Protein AF-A0A673MJF7-F1 (afdb_monomer_lite)

Foldseek 3Di:
DDDPPAQAEAEAEQLVDPVNVVVVCCVPPVVPPDPSYDYHYDYCVRDPPVDPPPDD

Secondary structure (DSSP, 8-state):
-----PPEEEEEETTTSHHHHHHHHHHHHSS-PPTTEEEEEE-TTT--TT------

Sequence (56 aa):
MNGSVGPMRVLVTGGSGLVGRAIERVVKEEGGGREGEEWIFLSSKDANLSTLSILW

Radius 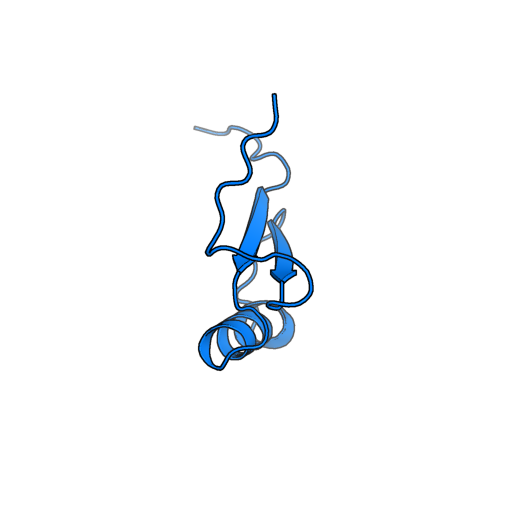of gyration: 14.34 Å; chains: 1; bounding box: 36×15×42 Å

Organism: NCBI:txid307959

Structure (mmCIF, N/CA/C/O backbone):
data_AF-A0A673MJF7-F1
#
_entry.id   AF-A0A673MJF7-F1
#
loop_
_atom_site.group_PDB
_atom_site.id
_atom_site.type_symbol
_atom_site.label_atom_id
_atom_site.label_alt_id
_atom_site.label_comp_id
_atom_site.label_asym_id
_atom_site.label_entity_id
_atom_site.label_seq_id
_atom_site.pdbx_PDB_ins_code
_atom_site.Cartn_x
_atom_site.Cartn_y
_atom_site.Cartn_z
_atom_site.occupancy
_atom_site.B_iso_or_equiv
_atom_site.auth_seq_id
_atom_site.auth_comp_id
_atom_site.auth_asym_id
_atom_site.auth_atom_id
_atom_site.pdbx_PDB_model_num
ATOM 1 N N . MET A 1 1 ? -28.705 9.931 6.475 1.00 43.41 1 MET A N 1
ATOM 2 C CA . MET A 1 1 ? -28.405 9.351 5.148 1.00 43.41 1 MET A CA 1
ATOM 3 C C . MET A 1 1 ? -27.850 7.958 5.391 1.00 43.41 1 MET A C 1
ATOM 5 O O . MET A 1 1 ? -26.698 7.846 5.773 1.00 43.41 1 MET A O 1
ATOM 9 N N . ASN A 1 2 ? -28.696 6.931 5.316 1.00 56.06 2 ASN A N 1
ATOM 10 C CA . ASN A 1 2 ? -28.322 5.541 5.589 1.00 56.06 2 ASN A CA 1
ATOM 11 C C . ASN A 1 2 ? -28.366 4.776 4.259 1.00 56.06 2 ASN A C 1
ATOM 13 O O . ASN A 1 2 ? -29.338 4.092 3.960 1.00 56.06 2 ASN A O 1
ATOM 17 N N . GLY A 1 3 ? -27.382 5.027 3.396 1.00 56.56 3 GLY A N 1
ATOM 18 C CA . GLY A 1 3 ? -27.139 4.170 2.243 1.00 56.56 3 GLY A CA 1
ATOM 19 C C . GLY A 1 3 ? -26.198 3.078 2.714 1.00 56.56 3 GLY A C 1
ATOM 20 O O . GLY A 1 3 ? -25.116 3.406 3.194 1.00 56.56 3 GLY A O 1
ATOM 21 N N . SER A 1 4 ? -26.605 1.812 2.630 1.00 60.88 4 SER A N 1
ATOM 22 C CA . SER A 1 4 ? -25.692 0.688 2.830 1.00 60.88 4 SER A CA 1
ATOM 23 C C . SER A 1 4 ? -24.517 0.884 1.877 1.00 60.88 4 SER A C 1
ATOM 25 O O . SER A 1 4 ? -24.690 0.777 0.660 1.00 60.88 4 SER A O 1
ATOM 27 N N . VAL A 1 5 ? -23.356 1.261 2.409 1.00 62.50 5 VAL A N 1
ATOM 28 C CA . VAL A 1 5 ? -22.142 1.392 1.611 1.00 62.50 5 VAL A CA 1
ATOM 29 C C . VAL A 1 5 ? -21.840 -0.025 1.143 1.00 62.50 5 VAL A C 1
ATOM 31 O O . VAL A 1 5 ? -21.493 -0.886 1.947 1.00 62.50 5 VAL A O 1
ATOM 34 N N . GLY A 1 6 ? -22.103 -0.305 -0.137 1.00 70.62 6 GLY A N 1
ATOM 35 C CA . GLY A 1 6 ? -21.678 -1.560 -0.749 1.00 70.62 6 GLY A CA 1
ATOM 36 C C . GLY A 1 6 ? -20.169 -1.742 -0.547 1.00 70.62 6 GLY A C 1
ATOM 37 O O . GLY A 1 6 ? -19.481 -0.760 -0.266 1.00 70.62 6 GLY A O 1
ATOM 38 N N . PRO A 1 7 ? -19.644 -2.970 -0.676 1.00 80.62 7 PRO A N 1
ATOM 39 C CA . PRO A 1 7 ? -18.246 -3.256 -0.365 1.00 80.62 7 PRO A CA 1
ATOM 40 C C . PRO A 1 7 ? -17.310 -2.249 -1.051 1.00 80.62 7 PRO A C 1
ATOM 42 O O . PRO A 1 7 ? -17.325 -2.104 -2.278 1.00 80.62 7 PRO A O 1
ATOM 45 N N . MET A 1 8 ? -16.538 -1.516 -0.246 1.00 91.25 8 MET A N 1
ATOM 46 C CA . MET A 1 8 ? -15.647 -0.457 -0.707 1.00 91.25 8 MET A CA 1
ATOM 47 C C . MET A 1 8 ? -14.295 -1.065 -1.056 1.00 91.25 8 MET A C 1
ATOM 49 O O . MET A 1 8 ? -13.592 -1.577 -0.192 1.00 91.25 8 MET A O 1
ATOM 53 N N . ARG A 1 9 ? -13.912 -0.993 -2.331 1.00 95.06 9 ARG A N 1
ATOM 54 C CA . ARG A 1 9 ? -12.606 -1.478 -2.787 1.00 95.06 9 ARG A CA 1
ATOM 55 C C . ARG A 1 9 ? -11.590 -0.350 -2.794 1.00 95.06 9 ARG A C 1
ATOM 57 O O . ARG A 1 9 ? -11.808 0.671 -3.445 1.00 95.06 9 ARG A O 1
ATOM 64 N N . VAL A 1 10 ? -10.472 -0.560 -2.110 1.00 95.94 10 VAL A N 1
ATOM 65 C CA . VAL A 1 10 ? -9.359 0.387 -2.029 1.00 95.94 10 VAL A CA 1
ATOM 66 C C . VAL A 1 10 ? -8.149 -0.216 -2.730 1.00 95.94 10 VAL A C 1
ATOM 68 O O . VAL A 1 10 ? -7.595 -1.221 -2.288 1.00 95.94 10 VAL A O 1
ATOM 71 N N . LEU A 1 11 ? -7.736 0.401 -3.838 1.00 96.81 11 LEU A N 1
ATOM 72 C CA . LEU A 1 11 ? -6.557 -0.004 -4.598 1.00 96.81 11 LEU A CA 1
ATOM 73 C C . LEU A 1 11 ? -5.364 0.877 -4.225 1.00 96.81 11 LEU A C 1
ATOM 75 O O . LEU A 1 11 ? -5.380 2.086 -4.453 1.00 96.81 11 LEU A O 1
ATOM 79 N N . VAL A 1 12 ? -4.308 0.265 -3.700 1.00 97.56 12 VAL A N 1
ATOM 80 C CA . VAL A 1 12 ? -3.053 0.937 -3.366 1.00 97.56 12 VAL A CA 1
ATOM 81 C C . VAL A 1 12 ? -2.013 0.599 -4.425 1.00 97.56 12 VAL A C 1
ATOM 83 O O . VAL A 1 12 ? -1.427 -0.485 -4.443 1.00 97.56 12 VAL A O 1
ATOM 86 N N . THR A 1 13 ? -1.754 1.552 -5.312 1.00 95.81 13 THR A N 1
ATOM 87 C CA . THR A 1 13 ? -0.647 1.475 -6.265 1.00 95.81 13 THR A CA 1
ATOM 88 C C . THR A 1 13 ? 0.680 1.815 -5.597 1.00 95.81 13 THR A C 1
ATOM 90 O O . THR A 1 13 ? 0.747 2.754 -4.806 1.00 95.81 13 THR A O 1
ATOM 93 N N . GLY A 1 14 ? 1.751 1.085 -5.921 1.00 95.75 14 GLY A N 1
ATOM 94 C CA . GLY A 1 14 ? 3.021 1.228 -5.200 1.00 95.75 14 GLY A CA 1
ATOM 95 C C . GLY A 1 14 ? 2.967 0.626 -3.790 1.00 95.75 14 GLY A C 1
ATOM 96 O O . GLY A 1 14 ? 3.740 1.018 -2.917 1.00 95.75 14 GLY A O 1
ATOM 97 N N . GLY A 1 15 ? 2.076 -0.345 -3.570 1.00 97.38 15 GLY A N 1
ATOM 98 C CA . GLY A 1 15 ? 1.865 -1.062 -2.314 1.00 97.38 15 GLY A CA 1
ATOM 99 C C . GLY A 1 15 ? 3.121 -1.737 -1.756 1.00 97.38 15 GLY A C 1
ATOM 100 O O . GLY A 1 15 ? 3.248 -1.904 -0.549 1.00 97.38 15 GLY A O 1
ATOM 101 N N . SER A 1 16 ? 4.098 -2.061 -2.606 1.00 97.25 16 SER A N 1
ATOM 102 C CA . SER A 1 16 ? 5.392 -2.603 -2.175 1.00 97.25 16 SER A CA 1
ATOM 103 C C . SER A 1 16 ? 6.399 -1.547 -1.695 1.00 97.25 16 SER A C 1
ATOM 105 O O . SER A 1 16 ? 7.446 -1.919 -1.169 1.00 97.25 16 SER A O 1
ATOM 107 N N . GLY A 1 17 ? 6.134 -0.256 -1.917 1.00 96.81 17 GLY A N 1
ATOM 108 C CA . GLY A 1 17 ? 6.992 0.849 -1.486 1.00 96.81 17 GLY A CA 1
ATOM 109 C C . GLY A 1 17 ? 6.825 1.187 -0.002 1.00 96.81 17 GLY A C 1
ATOM 110 O O . GLY A 1 17 ? 5.941 0.662 0.670 1.00 96.81 17 GLY A O 1
ATOM 111 N N . LEU A 1 18 ? 7.658 2.104 0.502 1.00 98.38 18 LEU A N 1
ATOM 112 C CA . LEU A 1 18 ? 7.687 2.491 1.921 1.00 98.38 18 LEU A CA 1
ATOM 113 C C . LEU A 1 18 ? 6.295 2.853 2.465 1.00 98.38 18 LEU A C 1
ATOM 115 O O . LEU A 1 18 ? 5.856 2.310 3.474 1.00 98.38 18 LEU A O 1
ATOM 119 N N . VAL A 1 19 ? 5.590 3.745 1.766 1.00 98.19 19 VAL A N 1
ATOM 120 C CA . VAL A 1 19 ? 4.261 4.215 2.180 1.00 98.19 19 VAL A CA 1
ATOM 121 C C . VAL A 1 19 ? 3.211 3.115 2.024 1.00 98.19 19 VAL A C 1
ATOM 123 O O . VAL A 1 19 ? 2.390 2.929 2.914 1.00 98.19 19 VAL A O 1
ATOM 126 N N . GLY A 1 20 ? 3.271 2.340 0.937 1.00 98.12 20 GLY A N 1
ATOM 127 C CA . GLY A 1 20 ? 2.358 1.221 0.703 1.00 98.12 20 GLY A CA 1
ATOM 128 C C . GLY A 1 20 ? 2.400 0.181 1.824 1.00 98.12 20 GLY A C 1
ATOM 129 O O . GLY A 1 20 ? 1.353 -0.219 2.330 1.00 98.12 20 GLY A O 1
ATOM 130 N N . ARG A 1 21 ? 3.604 -0.173 2.289 1.00 98.38 21 ARG A N 1
ATOM 131 C CA . ARG A 1 21 ? 3.801 -1.089 3.422 1.00 98.38 21 ARG A CA 1
ATOM 132 C C . ARG A 1 21 ? 3.350 -0.504 4.757 1.00 98.38 21 ARG A C 1
ATOM 134 O O . ARG A 1 21 ? 2.815 -1.240 5.578 1.00 98.38 21 ARG A O 1
ATOM 141 N N . ALA A 1 22 ? 3.535 0.798 4.973 1.00 98.50 22 ALA A N 1
ATOM 142 C CA . ALA A 1 22 ? 3.030 1.461 6.175 1.00 98.50 22 ALA A CA 1
ATOM 143 C C . ALA A 1 22 ? 1.492 1.434 6.226 1.00 98.50 22 ALA A C 1
ATOM 145 O O . ALA A 1 22 ? 0.923 1.092 7.258 1.00 98.50 22 ALA A O 1
ATOM 146 N N . ILE A 1 23 ? 0.824 1.711 5.101 1.00 98.25 23 ILE A N 1
ATOM 147 C CA . ILE A 1 23 ? -0.639 1.610 4.991 1.00 98.25 23 ILE A CA 1
ATOM 148 C C . ILE A 1 23 ? -1.095 0.167 5.234 1.00 98.25 23 ILE A C 1
ATOM 150 O O . ILE A 1 23 ? -2.029 -0.054 5.999 1.00 98.25 23 ILE A O 1
ATOM 154 N N . GLU A 1 24 ? -0.422 -0.815 4.625 1.00 98.12 24 GLU A N 1
ATOM 155 C CA . GLU A 1 24 ? -0.744 -2.234 4.812 1.00 98.12 24 GLU A CA 1
ATOM 156 C C . GLU A 1 24 ? -0.680 -2.647 6.287 1.00 98.12 24 GLU A C 1
ATOM 158 O O . GLU A 1 24 ? -1.616 -3.283 6.774 1.00 98.12 24 GLU A O 1
ATOM 163 N N . ARG A 1 25 ? 0.375 -2.238 7.005 1.00 98.31 25 ARG A N 1
ATOM 164 C CA . ARG A 1 25 ? 0.506 -2.474 8.449 1.00 98.31 25 ARG A CA 1
ATOM 165 C C . ARG A 1 25 ? -0.644 -1.841 9.225 1.00 98.31 25 ARG A C 1
ATOM 167 O O . ARG A 1 25 ? -1.303 -2.535 9.990 1.00 98.31 25 ARG A O 1
ATOM 174 N N . VAL A 1 26 ? -0.919 -0.555 9.016 1.00 98.12 26 VAL A N 1
ATOM 175 C CA . VAL A 1 26 ? -1.961 0.151 9.779 1.00 98.12 26 VAL A CA 1
ATOM 176 C C . VAL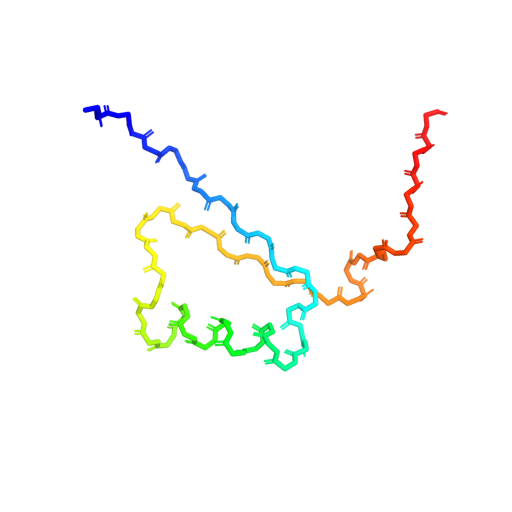 A 1 26 ? -3.334 -0.498 9.570 1.00 98.12 26 VAL A C 1
ATOM 178 O O . VAL A 1 26 ? -4.082 -0.711 10.523 1.00 98.12 26 VAL A O 1
ATOM 181 N N . VAL A 1 27 ? -3.659 -0.865 8.329 1.00 97.44 27 VAL A N 1
ATOM 182 C CA . VAL A 1 27 ? -4.955 -1.466 7.987 1.00 97.44 27 VAL A CA 1
ATOM 183 C C . VAL A 1 27 ? -5.086 -2.891 8.530 1.00 97.44 27 VAL A C 1
ATOM 185 O O . VAL A 1 27 ? -6.145 -3.231 9.055 1.00 97.44 27 VAL A O 1
ATOM 188 N N . LYS A 1 28 ? -4.043 -3.726 8.413 1.00 95.06 28 LYS A N 1
ATOM 189 C CA . LYS A 1 28 ? -4.108 -5.154 8.779 1.00 95.06 28 LYS A CA 1
ATOM 190 C C . LYS A 1 28 ? -3.779 -5.442 10.243 1.00 95.06 28 LYS A C 1
ATOM 192 O O . LYS A 1 28 ? -4.323 -6.391 10.798 1.00 95.06 28 LYS A O 1
ATOM 197 N N . GLU A 1 29 ? -2.878 -4.672 10.845 1.00 95.81 29 GLU A N 1
ATOM 198 C CA . GLU A 1 29 ? -2.295 -4.964 12.162 1.00 95.81 29 GLU A CA 1
ATOM 199 C C . GLU A 1 29 ? -2.754 -3.969 13.239 1.00 95.81 29 GLU A C 1
ATOM 201 O O . GLU A 1 29 ? -2.894 -4.356 14.396 1.00 95.81 29 GLU A O 1
ATOM 206 N N . GLU A 1 30 ? -3.032 -2.709 12.881 1.00 96.06 30 GLU A N 1
ATOM 207 C CA . GLU A 1 30 ? -3.326 -1.636 13.854 1.00 96.06 30 GLU A CA 1
ATOM 208 C C . GLU A 1 30 ? -4.811 -1.224 13.898 1.00 96.06 30 GLU A C 1
ATOM 210 O O . GLU A 1 30 ? -5.182 -0.299 14.618 1.00 96.06 30 GLU A O 1
ATOM 215 N N . GLY A 1 31 ? -5.682 -1.911 13.149 1.00 93.25 31 GLY A N 1
ATOM 216 C CA . GLY A 1 31 ? -7.127 -1.654 13.154 1.00 93.25 31 GLY A CA 1
ATOM 217 C C . GLY A 1 31 ? -7.557 -0.406 12.373 1.00 93.25 31 GLY A C 1
ATOM 218 O O . GLY A 1 31 ? -8.625 0.142 12.633 1.00 93.25 31 GLY A O 1
ATOM 219 N N . GLY A 1 32 ? -6.744 0.057 11.419 1.00 94.19 32 GLY A N 1
ATOM 220 C CA . GLY A 1 32 ? -7.075 1.203 10.567 1.00 94.19 32 GLY A CA 1
ATOM 221 C C . GLY A 1 32 ? -8.111 0.918 9.471 1.00 94.19 32 GLY A C 1
ATOM 222 O O . GLY A 1 32 ? -8.650 1.865 8.899 1.00 94.19 32 GLY A O 1
ATOM 223 N N . GLY A 1 33 ? -8.385 -0.356 9.165 1.00 92.38 33 GLY A N 1
ATOM 224 C CA . GLY A 1 33 ? -9.408 -0.760 8.197 1.00 92.38 33 GLY A CA 1
ATOM 225 C C . GLY A 1 33 ? -10.825 -0.670 8.767 1.00 92.38 33 GLY A C 1
ATOM 226 O O . GLY A 1 33 ? -11.050 -0.964 9.943 1.00 92.38 33 GLY A O 1
ATOM 227 N N . ARG A 1 34 ? -11.794 -0.281 7.934 1.00 91.25 34 ARG A N 1
ATOM 228 C CA . ARG A 1 34 ? -13.215 -0.229 8.313 1.00 91.25 34 ARG A CA 1
ATO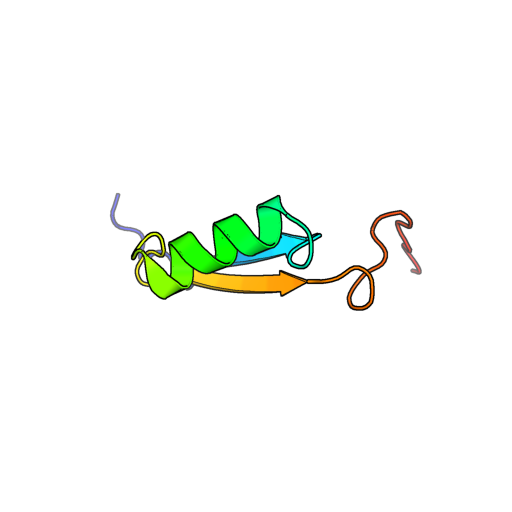M 229 C C . ARG A 1 34 ? -13.969 -1.459 7.822 1.00 91.25 34 ARG A C 1
ATOM 231 O O . ARG A 1 34 ? -13.591 -2.100 6.843 1.00 91.25 34 ARG A O 1
ATOM 238 N N . GLU A 1 35 ? -15.073 -1.772 8.495 1.00 89.75 35 GLU A N 1
ATOM 239 C CA . GLU A 1 35 ? -15.973 -2.834 8.052 1.00 89.75 35 GLU A CA 1
ATOM 240 C C . GLU A 1 35 ? -16.495 -2.545 6.637 1.00 89.75 35 GLU A C 1
ATOM 242 O O . GLU A 1 35 ? -16.898 -1.425 6.319 1.00 89.75 35 GLU A O 1
ATOM 247 N N . GLY A 1 36 ? -16.466 -3.570 5.783 1.00 89.88 36 GLY A N 1
ATOM 248 C CA . GLY A 1 36 ? -16.883 -3.466 4.386 1.00 89.88 36 GLY A CA 1
ATOM 249 C C . GLY A 1 36 ? -15.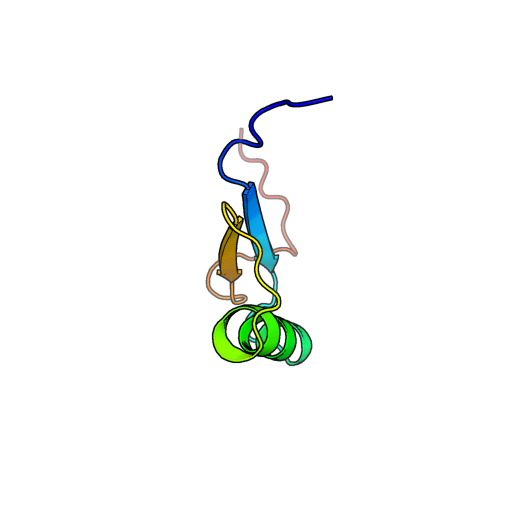797 -2.977 3.422 1.00 89.88 36 GLY A C 1
ATOM 250 O O . GLY A 1 36 ? -16.079 -2.888 2.227 1.00 89.88 36 GLY A O 1
ATOM 251 N N . GLU A 1 37 ? -14.576 -2.695 3.891 1.00 93.44 37 GLU A N 1
ATOM 252 C CA . GLU A 1 37 ? -13.447 -2.357 3.019 1.00 93.44 37 GLU A CA 1
ATOM 253 C C . GLU A 1 37 ? -12.661 -3.600 2.562 1.00 93.44 37 GLU A C 1
ATOM 255 O O . GLU A 1 37 ? -12.278 -4.456 3.359 1.00 93.44 37 GLU A O 1
ATOM 260 N N . GLU A 1 38 ? -12.354 -3.661 1.267 1.00 95.19 38 GLU A N 1
ATOM 261 C CA . GLU A 1 38 ? -11.451 -4.633 0.650 1.00 95.19 38 GLU A CA 1
ATOM 262 C C . GLU A 1 38 ? -10.212 -3.895 0.121 1.00 95.19 38 GLU A C 1
ATOM 264 O O . GLU A 1 38 ? -10.309 -3.065 -0.786 1.00 95.19 38 GLU A O 1
ATOM 269 N N . TRP A 1 39 ? -9.040 -4.193 0.688 1.00 97.06 39 TRP A N 1
ATOM 270 C CA . TRP A 1 39 ? -7.783 -3.506 0.376 1.00 97.06 39 TRP A CA 1
ATOM 271 C C . TRP A 1 39 ? -6.884 -4.348 -0.535 1.00 97.06 39 TRP A C 1
ATOM 273 O O . TRP A 1 39 ? -6.500 -5.467 -0.187 1.00 97.06 39 TRP A O 1
ATOM 283 N N . ILE A 1 40 ? -6.498 -3.787 -1.683 1.00 97.38 40 ILE A N 1
ATOM 284 C CA . ILE A 1 40 ? -5.699 -4.448 -2.721 1.00 97.38 40 ILE A CA 1
ATOM 285 C C . ILE A 1 40 ? -4.397 -3.667 -2.909 1.00 97.38 40 ILE A C 1
ATOM 287 O O . ILE A 1 40 ? -4.414 -2.505 -3.310 1.00 97.38 40 ILE A O 1
ATOM 291 N N . PHE A 1 41 ? -3.257 -4.302 -2.642 1.00 97.19 41 PHE A N 1
ATOM 292 C CA . PHE A 1 41 ? -1.937 -3.677 -2.741 1.00 97.19 41 PHE A CA 1
ATOM 293 C C . PHE A 1 41 ? -1.204 -4.184 -3.983 1.00 97.19 41 PHE A C 1
ATOM 295 O O . PHE A 1 41 ? -0.927 -5.376 -4.089 1.00 97.19 41 PHE A O 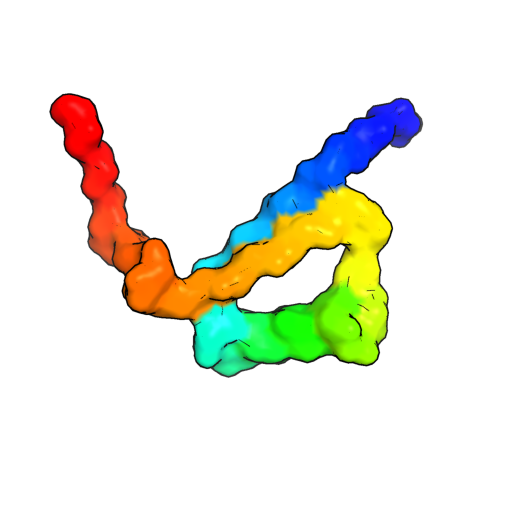1
ATOM 302 N N . LEU A 1 42 ? -0.867 -3.277 -4.902 1.00 96.75 42 LEU A N 1
ATOM 303 C CA . LEU A 1 42 ? -0.163 -3.600 -6.143 1.00 96.75 42 LEU A CA 1
ATOM 304 C C . LEU A 1 42 ? 1.304 -3.179 -6.097 1.00 96.75 42 LEU A C 1
ATOM 306 O O . LEU A 1 42 ? 1.651 -2.090 -5.632 1.00 96.75 42 LEU A O 1
ATOM 310 N N . SER A 1 43 ? 2.162 -4.005 -6.673 1.00 93.88 43 SER A N 1
ATOM 311 C CA . SER A 1 43 ? 3.532 -3.661 -7.039 1.00 93.88 43 SER A CA 1
ATOM 312 C C . SER A 1 43 ? 3.614 -3.190 -8.497 1.00 93.88 43 SER A C 1
ATOM 314 O O . SER A 1 43 ? 2.669 -3.321 -9.274 1.00 93.88 43 SER A O 1
ATOM 316 N N . SER A 1 44 ? 4.780 -2.686 -8.909 1.00 91.06 44 SER A N 1
ATOM 317 C CA . SER A 1 44 ? 5.038 -2.328 -10.313 1.00 91.06 44 SER A CA 1
ATOM 318 C C . SER A 1 44 ? 5.000 -3.519 -11.280 1.00 91.06 44 SER A C 1
ATOM 320 O O . SER A 1 44 ? 4.932 -3.310 -12.488 1.00 91.06 44 SER A O 1
ATOM 322 N N . LYS A 1 45 ? 5.047 -4.761 -10.775 1.00 90.75 45 LYS A N 1
ATOM 323 C CA . LYS A 1 45 ? 4.892 -5.975 -11.594 1.00 90.75 45 LYS A CA 1
ATOM 324 C C . LYS A 1 45 ? 3.434 -6.248 -11.956 1.00 90.75 45 LYS A C 1
ATOM 326 O O . LYS A 1 45 ? 3.186 -6.918 -12.951 1.00 90.75 45 LYS A O 1
ATOM 331 N N . ASP A 1 46 ? 2.500 -5.731 -11.160 1.00 91.19 46 ASP A N 1
ATOM 332 C CA . ASP A 1 46 ? 1.067 -5.968 -11.336 1.00 91.19 46 ASP A CA 1
ATOM 333 C C . ASP A 1 46 ? 0.436 -4.936 -12.282 1.00 91.19 46 ASP A C 1
ATOM 335 O O . ASP A 1 46 ? -0.516 -5.244 -12.993 1.00 91.19 46 ASP A O 1
ATOM 339 N N . ALA A 1 47 ? 0.982 -3.713 -12.324 1.00 85.88 47 ALA A N 1
ATOM 340 C CA . ALA A 1 47 ? 0.555 -2.663 -13.244 1.00 85.88 47 ALA A CA 1
ATOM 341 C C . ALA A 1 47 ? 1.687 -1.668 -13.550 1.00 85.88 47 ALA A C 1
ATOM 343 O O . ALA A 1 47 ? 2.363 -1.172 -12.645 1.00 85.88 47 ALA A O 1
ATOM 344 N N . ASN A 1 48 ? 1.839 -1.306 -14.828 1.00 85.75 48 ASN A N 1
ATOM 345 C CA . ASN A 1 48 ? 2.673 -0.180 -15.248 1.00 85.75 48 ASN A CA 1
ATOM 346 C C . ASN A 1 48 ? 1.814 1.088 -15.358 1.00 85.75 48 ASN A C 1
ATOM 348 O O . ASN A 1 48 ? 1.017 1.224 -16.283 1.00 85.75 48 ASN A O 1
ATOM 352 N N . LEU A 1 49 ? 1.997 2.025 -14.428 1.00 87.31 49 LEU A N 1
ATOM 353 C CA . LEU A 1 49 ? 1.207 3.263 -14.355 1.00 87.31 49 LEU A CA 1
ATOM 354 C C . LEU A 1 49 ? 1.743 4.399 -15.228 1.00 87.31 49 L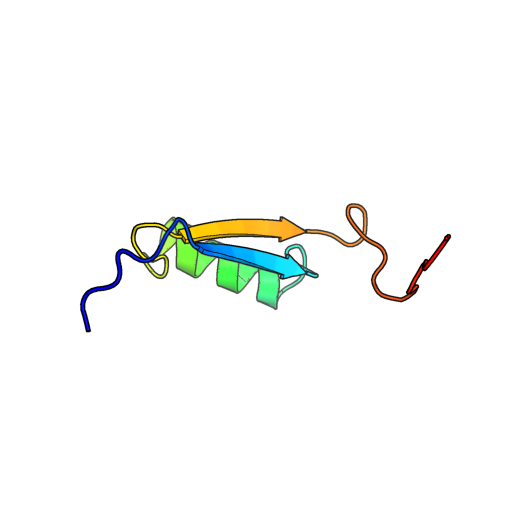EU A C 1
ATOM 356 O O . LEU A 1 49 ? 1.090 5.429 -15.365 1.00 87.31 49 LEU A O 1
ATOM 360 N N . SER A 1 50 ? 2.915 4.219 -15.834 1.00 85.44 50 SER A N 1
ATOM 361 C CA . SER A 1 50 ? 3.521 5.209 -16.729 1.00 85.44 50 SER A CA 1
ATOM 362 C C . SER A 1 50 ? 2.937 5.158 -18.143 1.00 85.44 50 SER A C 1
ATOM 364 O O . SER A 1 50 ? 3.357 5.917 -19.014 1.00 85.44 50 SER A O 1
ATOM 366 N N . THR A 1 51 ? 2.004 4.242 -18.407 1.00 78.62 51 THR A N 1
ATOM 367 C CA . THR A 1 51 ? 1.433 4.028 -19.735 1.00 78.62 51 THR A CA 1
ATOM 368 C C . THR A 1 51 ? -0.081 3.964 -19.640 1.00 78.62 51 THR A C 1
ATOM 370 O O . THR A 1 51 ? -0.644 3.032 -19.075 1.00 78.62 51 THR A O 1
ATOM 373 N N . LEU A 1 52 ? -0.755 4.935 -20.253 1.00 77.12 52 LEU A N 1
ATOM 374 C CA . LEU A 1 52 ? -2.188 4.858 -20.497 1.00 77.12 52 LEU A CA 1
ATOM 375 C C . LEU A 1 52 ? -2.392 4.070 -21.797 1.00 77.12 52 LEU A C 1
ATOM 377 O O . LEU A 1 52 ? -2.501 4.645 -22.877 1.00 77.12 52 LEU A O 1
ATOM 381 N N . SER A 1 53 ? -2.349 2.739 -21.712 1.00 67.94 53 SER A N 1
ATOM 382 C CA . SER A 1 53 ? -2.649 1.884 -22.864 1.00 67.94 53 SER A CA 1
ATOM 383 C C . SER A 1 53 ? -4.155 1.871 -23.086 1.00 67.94 53 SER A C 1
ATOM 385 O O . SER A 1 53 ? -4.863 0.998 -22.588 1.00 67.94 53 SER A O 1
ATOM 387 N N . ILE A 1 54 ? -4.643 2.852 -23.834 1.00 72.69 54 ILE A N 1
ATOM 388 C CA . ILE A 1 54 ? -5.995 2.829 -24.371 1.00 72.69 54 ILE A CA 1
ATOM 389 C C . ILE A 1 54 ? -5.908 2.157 -25.745 1.00 72.69 54 ILE A C 1
ATOM 391 O O . ILE A 1 54 ? -5.746 2.826 -26.760 1.00 72.69 54 ILE A O 1
ATOM 395 N N . LEU A 1 55 ? -5.929 0.824 -25.765 1.00 61.34 55 LEU A N 1
ATOM 396 C CA . LEU A 1 55 ? -6.131 0.058 -26.994 1.00 61.34 55 LEU A CA 1
ATOM 397 C C . LEU A 1 55 ? -7.634 -0.203 -27.118 1.00 61.34 55 LEU A C 1
ATOM 399 O O . LEU A 1 55 ? -8.155 -1.134 -26.505 1.00 61.34 55 LEU A O 1
ATOM 403 N N . TRP A 1 56 ? -8.307 0.673 -27.861 1.00 58.69 56 TRP A N 1
ATOM 404 C CA . TRP A 1 56 ? -9.553 0.356 -28.558 1.00 58.69 56 TRP A CA 1
ATOM 405 C C . TRP A 1 56 ? -9.227 0.161 -30.034 1.00 58.69 56 TRP A C 1
ATOM 407 O O . TRP A 1 56 ? -8.375 0.932 -30.538 1.00 58.69 56 TRP A O 1
#

InterPro domains:
  IPR036291 NAD(P)-binding domain superfamily [SSF51735] (5-31)

pLDDT: mean 87.76, std 13.77, range [43.41, 98.5]